Protein AF-T1C8I0-F1 (afdb_monomer)

InterPro domains:
  IPR003813 F420-non-reducing hydrogenase iron-sulfur subunit D [PF02662] (77-160)
  IPR017896 4Fe-4S ferredoxin-type, iron-sulphur binding domain [PF13187] (3-49)
  IPR017896 4Fe-4S ferredoxin-type, iron-sulphur binding domain [PS51379] (1-24)
  IPR017896 4Fe-4S ferredoxin-type, iron-sulphur binding domain [PS51379] (25-54)
  IPR017900 4Fe-4S ferredoxin, iron-sulphur binding, conserved site [PS00198] (4-15)
  IPR017900 4Fe-4S ferredoxin, iron-sulphur binding, conserved site [PS00198] (34-45)
  IPR050572 Iron-Sulfur Ferredoxin [PTHR43687] (2-67)

Foldseek 3Di:
DVPAPLPCQLCVQQPQSQWDQDPVSDTDGNPVSDPVLLLSQQSGPRNPDADPVGGPVVLLVLLVVDDQDPPPVDAQEEEAEAPVFRVVVVVVCVVVVHDDDPSYHYDYDVFLSNHAPVSQVSNVVSPGPYYHYHYFDDDPPGDGPNVCSVVNNCVRCVVVD

Secondary structure (DSSP, 8-state):
-TT-----HHHHT-TT--EEE-TTS-EEE-TTT-----HHHHH-TT----BTTB-HHHHHHHHHHSPPP--TTS--EEEEEETTTHHHHHHHHHHTT----TTEEEEEES-GGG--HHHHHHHHHTT-SEEEEE-S--STT---TTSSHHHHHHHHHTTT-

Structure (mmCIF, N/CA/C/O backbone):
data_AF-T1C8I0-F1
#
_entry.id   AF-T1C8I0-F1
#
loop_
_atom_site.group_PDB
_atom_site.id
_atom_site.type_symbol
_atom_site.label_atom_id
_atom_site.label_alt_id
_atom_site.label_comp_id
_atom_site.label_asym_id
_atom_site.label_entity_id
_atom_site.label_seq_id
_atom_site.pdbx_PDB_ins_code
_atom_site.Cartn_x
_atom_site.Cartn_y
_atom_site.Cartn_z
_atom_site.occupancy
_atom_site.B_iso_or_equiv
_atom_site.auth_seq_id
_atom_site.auth_comp_id
_atom_site.auth_asym_id
_atom_site.auth_atom_id
_atom_site.pdbx_PDB_model_num
ATOM 1 N N . MET A 1 1 ? -16.505 7.221 4.500 1.00 61.88 1 MET A N 1
ATOM 2 C CA . MET A 1 1 ? -17.111 6.223 5.416 1.00 61.88 1 MET A CA 1
ATOM 3 C C . MET A 1 1 ? -18.376 5.530 4.892 1.00 61.88 1 MET A C 1
ATOM 5 O O . MET A 1 1 ? -18.646 4.437 5.360 1.00 61.88 1 MET A O 1
ATOM 9 N N . GLN A 1 2 ? -19.150 6.090 3.947 1.00 72.50 2 GLN A N 1
ATOM 10 C CA . GLN A 1 2 ? -20.485 5.559 3.586 1.00 72.50 2 GLN A CA 1
ATOM 11 C C . GLN A 1 2 ? -20.535 4.104 3.072 1.00 72.50 2 GLN A C 1
ATOM 13 O O . GLN A 1 2 ? -21.584 3.480 3.158 1.00 72.50 2 GLN A O 1
ATOM 18 N N . LYS A 1 3 ? -19.426 3.542 2.569 1.00 88.81 3 LYS A N 1
ATOM 19 C CA . LYS A 1 3 ? -19.346 2.131 2.136 1.00 88.81 3 LYS A CA 1
ATOM 20 C C . LYS A 1 3 ? -18.743 1.192 3.201 1.00 88.81 3 LYS A C 1
ATOM 22 O O . LYS A 1 3 ? -18.395 0.059 2.886 1.00 88.81 3 LYS A O 1
ATOM 27 N N . CYS A 1 4 ? -18.536 1.658 4.437 1.00 92.56 4 CYS A N 1
ATOM 28 C CA . CYS A 1 4 ? -17.979 0.834 5.513 1.00 92.56 4 CYS A CA 1
ATOM 29 C C . CYS A 1 4 ? -18.936 -0.312 5.872 1.00 92.56 4 CYS A C 1
ATOM 31 O O . CYS A 1 4 ? -20.128 -0.095 6.046 1.00 92.56 4 CYS A O 1
ATOM 33 N N . THR A 1 5 ? -18.399 -1.522 6.033 1.00 94.00 5 THR A N 1
ATOM 34 C CA . THR A 1 5 ? -19.168 -2.724 6.397 1.00 94.00 5 THR A CA 1
ATOM 35 C C . THR A 1 5 ? -19.070 -3.089 7.882 1.00 94.00 5 THR A C 1
ATOM 37 O O . THR A 1 5 ? -19.459 -4.187 8.265 1.00 94.00 5 THR A O 1
ATOM 40 N N . ALA A 1 6 ? -18.501 -2.215 8.725 1.00 93.62 6 ALA A N 1
ATOM 41 C CA . ALA A 1 6 ? -18.348 -2.431 10.172 1.00 93.62 6 ALA A CA 1
ATOM 42 C C . ALA A 1 6 ? -17.636 -3.753 10.579 1.00 93.62 6 ALA A C 1
ATOM 44 O O . ALA A 1 6 ? -17.852 -4.303 11.668 1.00 93.62 6 ALA A O 1
ATOM 45 N N . CYS A 1 7 ? -16.751 -4.267 9.710 1.00 94.50 7 CYS A N 1
ATOM 46 C CA . CYS A 1 7 ? -16.057 -5.547 9.907 1.00 94.50 7 CYS A CA 1
ATOM 47 C C . CYS A 1 7 ? -14.945 -5.521 10.974 1.00 94.50 7 CYS A C 1
ATOM 49 O O . CYS A 1 7 ? -14.543 -6.574 11.456 1.00 94.50 7 CYS A O 1
ATOM 51 N N . GLY A 1 8 ? -14.421 -4.345 11.339 1.00 94.81 8 GLY A N 1
ATOM 52 C CA . GLY A 1 8 ? -13.423 -4.189 12.409 1.00 94.81 8 GLY A CA 1
ATOM 53 C C . GLY A 1 8 ? -11.974 -4.568 12.068 1.00 94.81 8 GLY A C 1
ATOM 54 O O . GLY A 1 8 ? -11.093 -4.366 12.900 1.00 94.81 8 GLY A O 1
ATOM 55 N N . ARG A 1 9 ? -11.674 -5.044 10.851 1.00 95.06 9 ARG A N 1
ATOM 56 C CA . ARG A 1 9 ? -10.304 -5.443 10.452 1.00 95.06 9 ARG A CA 1
ATOM 57 C C . ARG A 1 9 ? -9.261 -4.337 10.620 1.00 95.06 9 ARG A C 1
ATOM 59 O O . ARG A 1 9 ? -8.146 -4.594 11.053 1.00 95.06 9 ARG A O 1
ATOM 66 N N . CYS A 1 10 ? -9.636 -3.097 10.317 1.00 95.56 10 CYS A N 1
ATOM 67 C CA . CYS A 1 10 ? -8.749 -1.942 10.454 1.00 95.56 10 CYS A CA 1
ATOM 68 C C . CYS A 1 10 ? -8.298 -1.673 11.900 1.00 95.56 10 CYS A C 1
ATOM 70 O O . CYS A 1 10 ? -7.180 -1.203 12.092 1.00 95.56 10 CYS A O 1
ATOM 72 N N . THR A 1 11 ? -9.127 -2.007 12.893 1.00 96.25 11 THR A N 1
ATOM 73 C CA . THR A 1 11 ? -8.771 -1.960 14.317 1.00 96.25 11 THR A CA 1
ATOM 74 C C . THR A 1 11 ? -7.858 -3.124 14.687 1.00 96.25 11 THR A C 1
ATOM 76 O O . THR A 1 11 ? -6.825 -2.900 15.306 1.00 96.25 11 THR A O 1
ATOM 79 N N . GLN A 1 12 ? -8.192 -4.344 14.250 1.00 95.50 12 GLN A N 1
ATOM 80 C CA . GLN A 1 12 ? -7.417 -5.557 14.551 1.00 95.50 12 GLN A CA 1
ATOM 81 C C . GLN A 1 12 ? -5.986 -5.499 14.003 1.00 95.50 12 GLN A C 1
ATOM 83 O O . GLN A 1 12 ? -5.037 -5.884 14.673 1.00 95.50 12 GLN A O 1
ATOM 88 N N . GLU A 1 13 ? -5.823 -4.996 12.781 1.00 96.06 13 GLU A N 1
ATOM 89 C CA . GLU A 1 13 ? -4.529 -4.983 12.098 1.00 96.06 13 GLU A CA 1
ATOM 90 C C . GLU A 1 13 ? -3.697 -3.724 12.422 1.00 96.06 13 GLU A C 1
ATOM 92 O O . GLU A 1 13 ? -2.556 -3.614 11.973 1.00 96.06 13 GLU A O 1
ATOM 97 N N .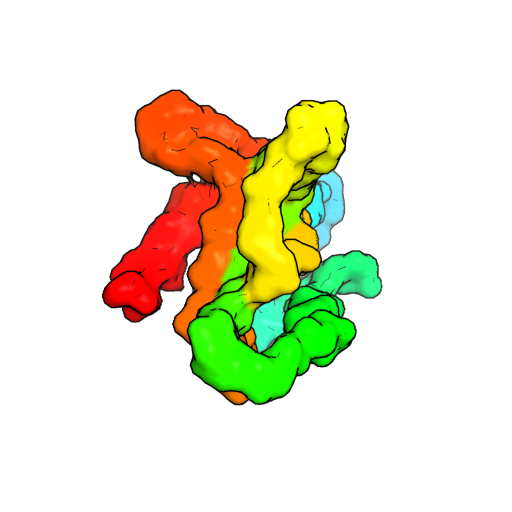 CYS A 1 14 ? -4.221 -2.755 13.187 1.00 96.88 14 CYS A N 1
ATOM 98 C CA . CYS A 1 14 ? -3.474 -1.548 13.546 1.00 96.88 14 CYS A CA 1
ATOM 99 C C . CYS A 1 14 ? -2.453 -1.847 14.661 1.00 96.88 14 CYS A C 1
ATOM 101 O O . CYS A 1 14 ? -2.854 -2.002 15.814 1.00 96.88 14 CYS A O 1
ATOM 103 N N . PRO A 1 15 ? -1.134 -1.818 14.389 1.00 96.06 15 PRO A N 1
ATOM 104 C CA . PRO A 1 15 ? -0.137 -2.157 15.410 1.00 96.06 15 PRO A CA 1
ATOM 105 C C . PRO A 1 15 ? 0.002 -1.091 16.504 1.00 96.06 15 PRO A C 1
ATOM 107 O O . PRO A 1 15 ? 0.619 -1.329 17.534 1.00 96.06 15 PRO A O 1
ATOM 110 N N . PHE A 1 16 ? -0.556 0.099 16.276 1.00 97.19 16 PHE A N 1
ATOM 111 C CA . PHE A 1 16 ? -0.498 1.224 17.209 1.00 97.19 16 PHE A CA 1
ATOM 112 C C . PHE A 1 16 ? -1.790 1.384 18.020 1.00 97.19 16 PHE A C 1
ATOM 114 O O . PHE A 1 16 ? -1.898 2.321 18.808 1.00 97.19 16 PHE A O 1
ATOM 121 N N . GLY A 1 17 ? -2.795 0.530 17.780 1.00 96.00 17 GLY A N 1
ATOM 122 C CA . GLY A 1 17 ? -4.112 0.653 18.404 1.00 96.00 17 GLY A CA 1
ATOM 123 C C . GLY A 1 17 ? -4.797 1.992 18.113 1.00 96.00 17 GLY A C 1
ATOM 124 O O . GLY A 1 17 ? -5.537 2.489 18.945 1.00 96.00 17 GLY A O 1
ATOM 125 N N . ALA A 1 18 ? -4.522 2.623 16.968 1.00 97.25 18 ALA A N 1
ATOM 126 C CA . ALA A 1 18 ? -4.992 3.979 16.677 1.00 9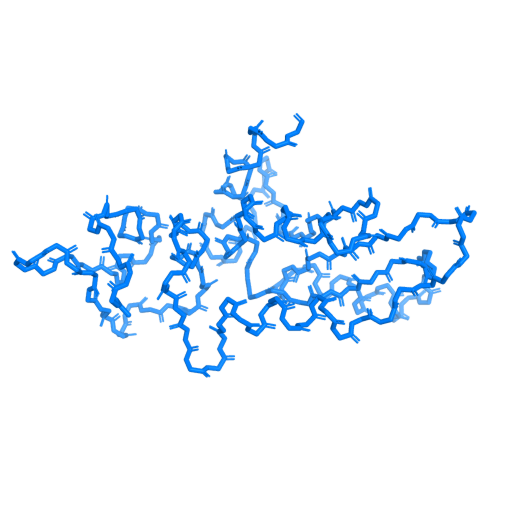7.25 18 ALA A CA 1
ATOM 127 C C . ALA A 1 18 ? -6.459 4.054 16.222 1.00 97.25 18 ALA A C 1
ATOM 129 O O . ALA A 1 18 ? -6.985 5.154 16.096 1.00 97.25 18 ALA A O 1
ATOM 130 N N . LEU A 1 19 ? -7.107 2.922 15.936 1.00 95.56 19 LEU A N 1
ATOM 131 C CA . LEU A 1 19 ? -8.496 2.866 15.481 1.00 95.56 19 LEU A CA 1
ATOM 132 C C . LEU A 1 19 ? -9.343 2.085 16.478 1.00 95.56 19 LEU A C 1
ATOM 134 O O . LEU A 1 19 ? -9.102 0.897 16.670 1.00 95.56 19 LEU A O 1
ATOM 138 N N . GLU A 1 20 ? -10.373 2.711 17.031 1.00 94.44 20 GLU A N 1
ATOM 139 C CA . GLU A 1 20 ? -11.357 2.063 17.905 1.00 94.44 20 GLU A CA 1
ATOM 140 C C . GLU A 1 20 ? -12.737 2.086 17.256 1.00 94.44 20 GLU A C 1
ATOM 142 O O . GLU A 1 20 ? -13.021 2.936 16.420 1.00 94.44 20 GLU A O 1
ATOM 147 N N . LEU A 1 21 ? -13.590 1.121 17.591 1.00 93.62 21 LEU A N 1
ATOM 148 C CA . LEU A 1 21 ? -14.947 1.075 17.057 1.00 93.62 21 LEU A CA 1
ATOM 149 C C . LEU A 1 21 ? -15.889 1.880 17.955 1.00 93.62 21 LEU A C 1
ATOM 151 O O . LEU A 1 21 ? -15.916 1.663 19.164 1.00 93.62 21 LEU A O 1
ATOM 155 N N . ASP A 1 22 ? -16.682 2.770 17.362 1.00 92.69 22 ASP A N 1
ATOM 156 C CA . ASP A 1 22 ? -17.752 3.474 18.070 1.00 92.69 22 ASP A CA 1
ATOM 157 C C . ASP A 1 22 ? -18.965 2.564 18.355 1.00 92.69 22 ASP A C 1
ATOM 159 O O . ASP A 1 22 ? -18.998 1.378 18.008 1.00 92.69 22 ASP A O 1
ATOM 163 N N . GLY A 1 23 ? -20.012 3.132 18.964 1.00 90.06 23 GLY A N 1
ATOM 164 C CA . GLY A 1 23 ? -21.256 2.411 19.262 1.00 90.06 23 GLY A CA 1
ATOM 165 C C . GLY A 1 23 ? -21.999 1.871 18.030 1.00 90.06 23 GLY A C 1
ATOM 166 O O . GLY A 1 23 ? -22.843 0.990 18.169 1.00 90.06 23 GLY A O 1
ATOM 167 N N . GLN A 1 24 ? -21.680 2.356 16.827 1.00 88.56 24 GLN A N 1
ATOM 168 C CA . GLN A 1 24 ? -22.212 1.880 15.547 1.00 88.56 24 GLN A CA 1
ATOM 169 C C . GLN A 1 24 ? -21.216 0.988 14.792 1.00 88.56 24 GLN A C 1
ATOM 171 O O . GLN A 1 24 ? -21.471 0.606 13.650 1.00 88.56 24 GLN A O 1
ATOM 176 N N . ARG A 1 25 ? -20.098 0.621 15.431 1.00 90.06 25 ARG A N 1
ATOM 177 C CA . ARG A 1 25 ? -19.002 -0.173 14.868 1.00 90.06 25 ARG A CA 1
ATOM 178 C C . ARG A 1 25 ? -18.287 0.493 13.685 1.00 90.06 25 ARG A C 1
ATOM 180 O O . ARG A 1 25 ? -17.692 -0.203 12.855 1.00 90.06 25 ARG A O 1
ATOM 187 N N . HIS A 1 26 ? -18.294 1.822 13.615 1.00 91.06 26 HIS A N 1
ATOM 188 C CA . HIS A 1 26 ? -17.439 2.573 12.702 1.00 91.06 26 HIS A CA 1
ATOM 189 C C . HIS A 1 26 ? -16.086 2.873 13.356 1.00 91.06 26 HIS A C 1
ATOM 191 O O . HIS A 1 26 ? -16.033 3.155 14.552 1.00 91.06 26 HIS A O 1
ATOM 197 N N . PRO A 1 27 ? -14.981 2.817 12.593 1.00 93.62 27 PRO A N 1
ATOM 198 C CA . PRO A 1 27 ? -13.668 3.121 13.133 1.00 93.62 27 PRO A CA 1
ATOM 199 C C . PRO A 1 27 ? -13.507 4.628 13.374 1.00 93.62 27 PRO A C 1
ATOM 201 O O . PRO A 1 27 ? -13.690 5.438 12.463 1.00 93.62 27 PRO A O 1
ATOM 204 N N . VAL A 1 28 ? -13.105 4.981 14.588 1.00 94.06 28 VAL A N 1
ATOM 205 C CA . VAL A 1 28 ? -12.738 6.324 15.037 1.00 94.06 28 VAL A CA 1
ATOM 206 C C . VAL A 1 28 ? -11.229 6.367 15.241 1.00 94.06 28 VAL A C 1
ATOM 208 O O . VAL A 1 28 ? -10.637 5.451 15.811 1.00 94.06 28 VAL A O 1
ATOM 211 N N . LEU A 1 29 ? -10.597 7.416 14.715 1.00 94.62 29 LEU A N 1
ATOM 212 C CA . LEU A 1 29 ? -9.148 7.582 14.731 1.00 94.62 29 LEU A CA 1
ATOM 213 C C . LEU A 1 29 ? -8.689 8.377 15.951 1.00 94.62 29 LEU A C 1
ATOM 215 O O . LEU A 1 29 ? -8.977 9.565 16.064 1.00 94.62 29 LEU A O 1
ATOM 219 N N . GLU A 1 30 ? -7.853 7.750 16.771 1.00 95.94 30 GLU A N 1
ATOM 220 C CA . GLU A 1 30 ? -7.076 8.425 17.803 1.00 95.94 30 GLU A CA 1
ATOM 221 C C . GLU A 1 30 ? -5.780 8.974 17.208 1.00 95.94 30 GLU A C 1
ATOM 223 O O . GLU A 1 30 ? -4.750 8.293 17.125 1.00 95.94 30 GLU A O 1
ATOM 228 N N . THR A 1 31 ? -5.830 10.236 16.781 1.00 93.62 31 THR A N 1
ATOM 229 C CA . THR A 1 31 ? -4.747 10.914 16.051 1.00 93.62 31 THR A CA 1
ATOM 230 C C . THR A 1 31 ? -3.403 10.843 16.777 1.00 93.62 31 THR A C 1
ATOM 232 O O . THR A 1 31 ? -2.379 10.637 16.131 1.00 93.62 31 THR A O 1
ATOM 235 N N . ASN A 1 32 ? -3.398 10.910 18.112 1.00 96.38 32 ASN A N 1
ATOM 236 C CA . ASN A 1 32 ? -2.174 10.862 18.921 1.00 96.38 32 ASN A CA 1
ATOM 237 C C . ASN A 1 32 ? -1.437 9.512 18.853 1.00 96.38 32 ASN A C 1
ATOM 239 O O . ASN A 1 32 ? -0.233 9.459 19.091 1.00 96.38 32 ASN A O 1
ATOM 243 N N . ARG A 1 33 ? -2.135 8.419 18.517 1.00 96.12 33 ARG A N 1
ATOM 244 C CA . ARG A 1 33 ? -1.535 7.085 18.330 1.00 96.12 33 ARG A CA 1
ATOM 245 C C . ARG A 1 33 ? -1.203 6.794 16.866 1.00 96.12 33 ARG A C 1
ATOM 247 O O . ARG A 1 33 ? -0.414 5.899 16.564 1.00 96.12 33 ARG A O 1
ATOM 254 N N . CYS A 1 34 ? -1.804 7.529 15.935 1.00 96.38 34 CYS A N 1
ATOM 255 C CA . CYS A 1 34 ? -1.679 7.260 14.511 1.00 96.38 34 CYS A CA 1
ATOM 256 C C . CYS A 1 34 ? -0.279 7.596 13.982 1.00 96.38 34 CYS A C 1
ATOM 258 O O . CYS A 1 34 ? 0.143 8.748 13.960 1.00 96.38 34 CYS A O 1
ATOM 260 N N . ARG A 1 35 ? 0.416 6.588 13.448 1.00 95.50 35 ARG A N 1
ATOM 261 C CA . ARG A 1 35 ? 1.701 6.762 12.744 1.00 95.50 35 ARG A CA 1
ATOM 262 C C . ARG A 1 35 ? 1.559 6.945 11.232 1.00 95.50 35 ARG A C 1
ATOM 264 O O . ARG A 1 35 ? 2.560 6.953 10.530 1.00 95.50 35 ARG A O 1
ATOM 271 N N . ARG A 1 36 ? 0.322 7.041 10.725 1.00 94.44 36 ARG A N 1
ATOM 272 C CA . ARG A 1 36 ? -0.010 7.238 9.296 1.00 94.44 36 ARG A CA 1
ATOM 273 C C . ARG A 1 36 ? 0.650 6.223 8.349 1.00 94.44 36 ARG A C 1
ATOM 275 O O . ARG A 1 36 ? 0.925 6.517 7.194 1.00 94.44 36 ARG A O 1
ATOM 282 N N . CYS A 1 37 ? 0.848 4.996 8.827 1.00 95.44 37 CYS A N 1
ATOM 283 C CA . CYS A 1 37 ? 1.459 3.908 8.058 1.00 95.44 37 CYS A CA 1
ATOM 284 C C . CYS A 1 37 ? 0.577 3.370 6.918 1.00 95.44 37 CYS A C 1
ATOM 286 O O . CYS A 1 37 ? 1.066 2.665 6.043 1.00 95.44 37 CYS A O 1
ATOM 288 N N . GLY A 1 38 ? -0.732 3.6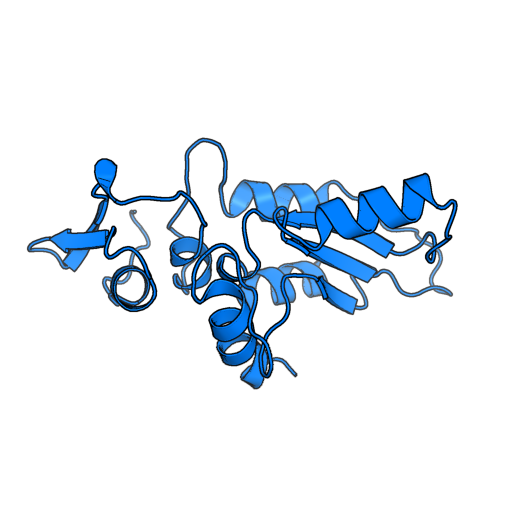41 6.951 1.00 95.81 38 GLY A N 1
ATOM 289 C CA . GLY A 1 38 ? -1.686 3.148 5.956 1.00 95.81 38 GLY A CA 1
ATOM 290 C C . GLY A 1 38 ? -2.086 1.677 6.101 1.00 95.81 38 GLY A C 1
ATOM 291 O O . GLY A 1 38 ? -2.865 1.206 5.283 1.00 95.81 38 GLY A O 1
ATOM 292 N N . ILE A 1 39 ? -1.648 0.950 7.140 1.00 97.00 39 ILE A N 1
ATOM 293 C CA . ILE A 1 39 ? -1.995 -0.477 7.321 1.00 97.00 39 ILE A CA 1
ATOM 294 C C . ILE A 1 39 ? -3.513 -0.718 7.321 1.00 97.00 39 ILE A C 1
ATOM 296 O O . ILE A 1 39 ? -4.000 -1.683 6.730 1.00 97.00 39 ILE A O 1
ATOM 300 N N . CYS A 1 40 ? -4.269 0.201 7.922 1.00 96.38 40 CYS A N 1
ATOM 301 C CA . CYS A 1 40 ? -5.729 0.180 7.933 1.00 96.38 40 CYS A CA 1
ATOM 302 C C . CYS A 1 40 ? -6.361 0.308 6.536 1.00 96.38 40 CYS A C 1
ATOM 304 O O . CYS A 1 40 ? -7.444 -0.235 6.320 1.00 96.38 40 CYS A O 1
ATOM 306 N N . MET A 1 41 ? -5.696 0.980 5.591 1.00 95.69 41 MET A N 1
ATOM 307 C CA . MET A 1 41 ? -6.145 1.087 4.200 1.00 95.69 41 MET A CA 1
ATOM 308 C C . MET A 1 41 ? -6.088 -0.286 3.528 1.00 95.69 41 MET A C 1
ATOM 310 O O . MET A 1 41 ? -7.079 -0.724 2.952 1.00 95.69 41 MET A O 1
ATOM 314 N N . GLY A 1 42 ? -4.979 -1.012 3.703 1.00 95.25 42 GLY A N 1
ATOM 315 C CA . GLY A 1 42 ? -4.835 -2.371 3.179 1.00 95.25 42 GLY A CA 1
ATOM 316 C C . GLY A 1 42 ? -5.717 -3.395 3.904 1.00 95.25 42 GLY A C 1
ATOM 317 O O . GLY A 1 42 ? -6.231 -4.324 3.283 1.00 95.25 42 GLY A O 1
ATOM 318 N N . ALA A 1 43 ? -5.967 -3.199 5.202 1.00 95.81 43 ALA A N 1
ATOM 319 C CA . ALA A 1 43 ? -6.863 -4.049 5.991 1.00 95.81 43 ALA A CA 1
ATOM 320 C C . ALA A 1 43 ? -8.331 -3.930 5.550 1.00 95.81 43 ALA A C 1
ATOM 322 O O . ALA A 1 43 ? -9.136 -4.831 5.791 1.00 95.81 43 ALA A O 1
ATOM 323 N N . CYS A 1 44 ? -8.705 -2.799 4.945 1.00 94.75 44 CYS A N 1
ATOM 324 C CA . CYS A 1 44 ? -10.072 -2.520 4.542 1.00 94.75 44 CYS A CA 1
ATOM 325 C C . CYS A 1 44 ? -10.405 -3.229 3.214 1.00 94.75 44 CYS A C 1
ATOM 327 O O . CYS A 1 44 ? -9.914 -2.808 2.166 1.00 94.75 44 CYS A O 1
ATOM 329 N N . PRO A 1 45 ? -11.286 -4.249 3.205 1.00 91.00 45 PRO A N 1
ATOM 330 C CA . PRO A 1 45 ? -11.611 -4.980 1.976 1.00 91.00 45 PRO A CA 1
ATOM 331 C C . PRO A 1 45 ? -12.417 -4.139 0.977 1.00 91.00 45 PRO A C 1
ATOM 333 O O . PRO A 1 45 ? -12.392 -4.407 -0.215 1.00 91.00 45 PRO A O 1
ATOM 336 N N . VAL A 1 46 ? -13.120 -3.112 1.464 1.00 93.31 46 VAL A N 1
ATOM 337 C CA . VAL A 1 46 ? -13.931 -2.184 0.658 1.00 93.31 46 VAL A CA 1
ATOM 338 C C . VAL A 1 46 ? -13.222 -0.848 0.399 1.00 93.31 46 VAL A C 1
ATOM 340 O O . VAL A 1 46 ? -13.848 0.082 -0.097 1.00 93.31 46 VAL A O 1
ATOM 343 N N . GLN A 1 47 ? -11.935 -0.742 0.765 1.00 92.50 47 GLN A N 1
ATOM 344 C CA . GLN A 1 47 ? -11.052 0.390 0.452 1.00 92.50 47 GLN A CA 1
ATOM 345 C C . GLN A 1 47 ? -11.610 1.786 0.816 1.00 92.50 47 GLN A C 1
ATOM 347 O O . GLN A 1 47 ? -11.421 2.753 0.090 1.00 92.50 47 GLN A O 1
ATOM 352 N N . VAL A 1 48 ? -12.292 1.924 1.962 1.00 93.00 48 VAL A N 1
ATOM 353 C CA . VAL A 1 48 ? -12.921 3.205 2.371 1.00 93.00 48 VAL A CA 1
ATOM 354 C C . VAL A 1 48 ? -12.081 4.071 3.308 1.00 93.00 48 VAL A C 1
ATOM 356 O O . VAL A 1 48 ? -12.513 5.166 3.673 1.00 93.00 48 VAL A O 1
ATOM 359 N N . ILE A 1 49 ? -10.939 3.561 3.769 1.00 93.88 49 ILE A N 1
ATOM 360 C CA . ILE A 1 49 ? -10.048 4.268 4.694 1.00 93.88 49 ILE A CA 1
ATOM 361 C C . ILE A 1 49 ? -8.963 4.954 3.875 1.00 93.88 49 ILE A C 1
ATOM 363 O O . ILE A 1 49 ? -8.351 4.328 3.012 1.00 93.88 49 ILE A O 1
ATOM 367 N N . SER A 1 50 ? -8.737 6.238 4.132 1.00 94.12 50 SER A N 1
ATOM 368 C CA . SER A 1 50 ? -7.739 7.063 3.451 1.00 94.12 50 SER A CA 1
ATOM 369 C C . SER A 1 50 ? -7.398 8.287 4.294 1.00 94.12 50 SER A C 1
ATOM 371 O O . SER A 1 50 ? -8.197 8.711 5.131 1.00 94.12 50 SER A O 1
ATOM 373 N N . PHE A 1 51 ? -6.220 8.857 4.063 1.00 92.81 51 PHE A N 1
ATOM 374 C CA . PHE A 1 51 ? -5.818 10.153 4.599 1.00 92.81 51 PHE A CA 1
ATOM 375 C C . PHE A 1 51 ? -6.002 11.246 3.534 1.00 92.81 51 PHE A C 1
ATOM 377 O O . PHE A 1 51 ? -5.999 10.929 2.343 1.00 92.81 51 PHE A O 1
ATOM 384 N N . PRO A 1 52 ? -6.123 12.528 3.928 1.00 90.62 52 PRO A N 1
ATOM 385 C CA . PRO A 1 52 ? -6.285 13.633 2.976 1.00 90.62 52 PRO A CA 1
ATOM 386 C C . PRO A 1 52 ? -5.162 13.761 1.933 1.00 90.62 52 PRO A C 1
ATOM 388 O O . PRO A 1 52 ? -5.399 14.235 0.832 1.00 90.62 52 PRO A O 1
ATOM 391 N N . ASP A 1 53 ? -3.948 13.345 2.283 1.00 91.44 53 ASP A N 1
ATOM 392 C CA . ASP A 1 53 ? -2.716 13.425 1.485 1.00 91.44 53 ASP A CA 1
ATOM 393 C C . ASP A 1 53 ? -2.164 12.046 1.083 1.00 91.44 53 ASP A C 1
ATOM 395 O O . ASP A 1 53 ? -1.097 11.949 0.478 1.00 91.44 53 ASP A O 1
ATOM 399 N N . TYR A 1 54 ? -2.863 10.970 1.444 1.00 93.62 54 TYR A N 1
ATOM 400 C CA . TYR A 1 54 ? -2.514 9.609 1.064 1.00 93.62 54 TYR A CA 1
ATOM 401 C C . TYR A 1 54 ? -3.771 8.746 1.062 1.00 93.62 54 TYR A C 1
ATOM 403 O O . TYR A 1 54 ? -4.246 8.301 2.112 1.00 93.62 54 TYR A O 1
ATOM 411 N N . SER A 1 55 ? -4.320 8.522 -0.129 1.00 94.31 55 SER A N 1
ATOM 412 C CA . SER A 1 55 ? -5.575 7.800 -0.319 1.00 94.31 55 SER A CA 1
ATOM 413 C C . SER A 1 55 ? -5.420 6.592 -1.241 1.00 94.31 55 SER A C 1
ATOM 415 O O . SER A 1 55 ? -4.434 6.460 -1.972 1.00 94.31 55 SER A O 1
ATOM 417 N N . VAL A 1 56 ? -6.404 5.691 -1.209 1.00 92.12 56 VAL A N 1
ATOM 418 C CA . VAL A 1 56 ? -6.450 4.558 -2.145 1.00 92.12 56 VAL A CA 1
ATOM 419 C C . VAL A 1 56 ? -6.586 5.059 -3.583 1.00 92.12 56 VAL A C 1
ATOM 421 O O . VAL A 1 56 ? -5.919 4.559 -4.484 1.00 92.12 56 VAL A O 1
ATOM 424 N N . GLU A 1 57 ? -7.378 6.106 -3.797 1.00 91.81 57 GLU A N 1
ATOM 425 C CA . GLU A 1 57 ? -7.538 6.746 -5.100 1.00 91.81 57 GLU A CA 1
ATOM 426 C C . GLU A 1 57 ? -6.222 7.342 -5.598 1.00 91.81 57 GLU A C 1
ATOM 428 O O . GLU A 1 57 ? -5.912 7.202 -6.777 1.00 91.81 57 GLU A O 1
ATOM 433 N N . MET A 1 58 ? -5.419 7.949 -4.716 1.00 92.94 58 MET A N 1
ATOM 434 C CA . MET A 1 58 ? -4.085 8.439 -5.072 1.00 92.94 58 MET A CA 1
ATOM 435 C C . MET A 1 58 ? -3.165 7.290 -5.494 1.00 92.94 58 MET A C 1
ATOM 437 O O . MET A 1 58 ? -2.491 7.407 -6.513 1.00 92.94 58 MET A O 1
ATOM 441 N N . MET A 1 59 ? -3.169 6.161 -4.771 1.00 91.12 59 MET A N 1
ATOM 442 C CA . MET A 1 59 ? -2.402 4.973 -5.176 1.00 91.12 59 MET A CA 1
ATOM 443 C C . MET A 1 59 ? -2.823 4.467 -6.558 1.00 91.12 59 MET A C 1
ATOM 445 O O . MET A 1 59 ? -1.972 4.252 -7.420 1.00 91.12 59 MET A O 1
ATOM 449 N N . ASN A 1 60 ? -4.127 4.355 -6.802 1.00 90.06 60 ASN A N 1
ATOM 450 C CA . ASN A 1 60 ? -4.664 3.911 -8.087 1.00 90.06 60 ASN A CA 1
ATOM 451 C C . ASN A 1 60 ? -4.393 4.920 -9.218 1.00 90.06 60 ASN A C 1
ATOM 453 O O . ASN A 1 60 ? -4.171 4.529 -10.365 1.00 90.06 60 ASN A O 1
ATOM 457 N N . ALA A 1 61 ? -4.385 6.218 -8.913 1.00 91.62 61 ALA A N 1
ATOM 458 C CA . ALA A 1 61 ? -4.041 7.265 -9.867 1.00 91.62 61 ALA A CA 1
ATOM 459 C C . ALA A 1 61 ? -2.555 7.227 -10.246 1.00 91.62 61 ALA A C 1
ATOM 461 O O . ALA A 1 61 ? -2.244 7.363 -11.425 1.00 91.62 61 ALA A O 1
ATOM 462 N N . MET A 1 62 ? -1.651 6.981 -9.289 1.00 90.31 62 MET A N 1
ATOM 463 C CA . MET A 1 62 ? -0.217 6.831 -9.569 1.00 90.31 62 MET A CA 1
ATOM 464 C C . MET A 1 62 ? 0.057 5.657 -10.511 1.00 90.31 62 MET A C 1
ATOM 466 O O . MET A 1 62 ? 0.815 5.813 -11.459 1.00 90.31 62 MET A O 1
ATOM 470 N N . GLN A 1 63 ? -0.610 4.517 -10.309 1.00 87.81 63 GLN A N 1
ATOM 471 C CA . GLN A 1 63 ? -0.517 3.382 -11.237 1.00 87.81 63 GLN A CA 1
ATOM 472 C C . GLN A 1 63 ? -1.018 3.742 -12.639 1.00 87.81 63 GLN A C 1
ATOM 474 O O . GLN A 1 63 ? -0.454 3.311 -13.632 1.00 87.81 63 GLN A O 1
ATOM 479 N N . LYS A 1 64 ? -2.087 4.543 -12.730 1.00 85.12 64 LYS A N 1
ATOM 480 C CA . LYS A 1 64 ? -2.659 4.965 -14.015 1.00 85.1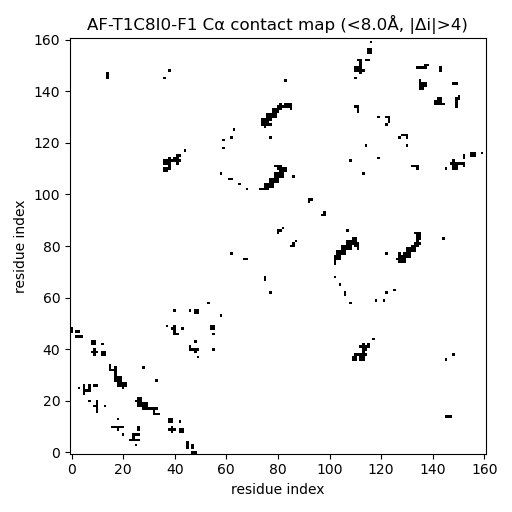2 64 LYS A CA 1
ATOM 481 C C . LYS A 1 64 ? -1.774 5.961 -14.764 1.00 85.12 64 LYS A C 1
ATOM 483 O O . LYS A 1 64 ? -1.783 5.973 -15.985 1.00 85.12 64 LYS A O 1
ATOM 488 N N . ALA A 1 65 ? -1.099 6.845 -14.038 1.00 86.19 65 ALA A N 1
ATOM 489 C CA . ALA A 1 65 ? -0.307 7.922 -14.624 1.00 86.19 65 ALA A CA 1
ATOM 490 C C . ALA A 1 65 ? 1.005 7.431 -15.248 1.00 86.19 65 ALA A C 1
ATOM 492 O O . ALA A 1 65 ? 1.696 8.196 -15.911 1.00 86.19 65 ALA A O 1
ATOM 493 N N . VAL A 1 66 ? 1.367 6.176 -15.001 1.00 79.00 66 VAL A N 1
ATOM 494 C CA . VAL A 1 66 ? 2.547 5.558 -15.574 1.00 79.00 66 VAL A CA 1
ATOM 495 C C . VAL A 1 66 ? 2.259 5.125 -17.008 1.00 79.00 66 VAL A C 1
ATOM 497 O O . VAL A 1 66 ? 1.429 4.246 -17.237 1.00 79.00 66 VAL A O 1
ATOM 500 N N . ASP A 1 67 ? 3.007 5.689 -17.955 1.00 75.12 67 ASP A N 1
ATOM 501 C CA . ASP A 1 67 ? 2.980 5.239 -19.344 1.00 75.12 67 ASP A CA 1
ATOM 502 C C . ASP A 1 67 ? 3.536 3.813 -19.445 1.00 75.12 67 ASP A C 1
ATOM 504 O O . ASP A 1 67 ? 4.687 3.519 -19.074 1.00 75.12 67 ASP A O 1
ATOM 508 N N . LEU A 1 68 ? 2.681 2.920 -19.939 1.00 75.88 68 LEU A N 1
ATOM 509 C CA . LEU A 1 68 ? 3.046 1.555 -20.271 1.00 75.88 68 LEU A CA 1
ATOM 510 C C . LEU A 1 68 ? 3.616 1.541 -21.692 1.00 75.88 68 LEU A C 1
ATOM 512 O O . LEU A 1 68 ? 2.961 2.061 -22.595 1.00 75.88 68 LEU A O 1
ATOM 516 N N . PRO A 1 69 ? 4.816 0.978 -21.911 1.00 73.06 69 PRO A N 1
ATOM 517 C CA . PRO A 1 69 ? 5.316 0.788 -23.264 1.00 73.06 69 PRO A CA 1
ATOM 518 C C . PRO A 1 69 ? 4.353 -0.107 -24.060 1.00 73.06 69 PRO A C 1
ATOM 520 O O . PRO A 1 69 ? 3.828 -1.084 -23.529 1.00 73.06 69 PRO A O 1
ATOM 523 N N . GLU A 1 70 ? 4.128 0.247 -25.327 1.00 72.50 70 GLU A N 1
ATOM 524 C CA . GLU A 1 70 ? 3.313 -0.528 -26.284 1.00 72.50 70 GLU A CA 1
ATOM 525 C C . GLU A 1 70 ? 4.075 -1.728 -26.876 1.00 72.50 70 GLU A C 1
ATOM 527 O O . GLU A 1 70 ? 3.521 -2.495 -27.654 1.00 72.50 70 GLU A O 1
ATOM 532 N N . ASP A 1 71 ? 5.359 -1.866 -26.539 1.00 74.31 71 ASP A N 1
ATOM 533 C CA . ASP A 1 71 ? 6.223 -2.949 -27.001 1.00 74.31 71 ASP A CA 1
ATOM 534 C C . ASP A 1 71 ? 5.859 -4.262 -26.288 1.00 74.31 71 ASP A C 1
ATOM 536 O O . ASP A 1 71 ? 6.238 -4.480 -25.135 1.00 74.31 71 ASP A O 1
ATOM 540 N N . ASP A 1 72 ? 5.107 -5.122 -26.980 1.00 68.38 72 ASP A N 1
ATOM 541 C CA . ASP A 1 72 ? 4.616 -6.413 -26.476 1.00 68.38 72 ASP A CA 1
ATOM 542 C C . ASP A 1 72 ? 5.743 -7.427 -26.176 1.00 68.38 72 ASP A C 1
ATOM 544 O O . ASP A 1 72 ? 5.500 -8.438 -25.513 1.00 68.38 72 ASP A O 1
ATOM 548 N N . ASP A 1 73 ? 6.983 -7.172 -26.613 1.00 79.06 73 ASP A N 1
ATOM 549 C CA . ASP A 1 73 ? 8.105 -8.099 -26.416 1.00 79.06 73 ASP A CA 1
ATOM 550 C C . ASP A 1 73 ? 8.730 -8.015 -25.008 1.00 79.06 73 ASP A C 1
ATOM 552 O O . ASP A 1 73 ? 9.588 -8.837 -24.658 1.00 79.06 73 ASP A O 1
ATOM 556 N N . LYS A 1 74 ? 8.323 -7.048 -24.168 1.00 78.50 74 LYS A N 1
ATOM 557 C CA . LYS A 1 74 ? 8.859 -6.880 -22.806 1.00 78.50 74 LYS A CA 1
ATOM 558 C C . LYS A 1 74 ? 7.765 -6.816 -21.742 1.00 78.50 74 LYS A C 1
ATOM 560 O O . LYS A 1 74 ? 6.769 -6.122 -21.919 1.00 78.50 74 LYS A O 1
ATOM 565 N N . PRO A 1 75 ? 7.963 -7.474 -20.583 1.00 85.75 75 PRO A N 1
ATOM 566 C CA . PRO A 1 75 ? 6.965 -7.464 -19.525 1.00 85.75 75 PRO A CA 1
ATOM 567 C C . PRO A 1 75 ? 6.853 -6.074 -18.892 1.00 85.75 75 PRO A C 1
ATOM 569 O O . PRO A 1 75 ? 7.842 -5.493 -18.438 1.00 85.75 75 PRO A O 1
ATOM 572 N N . ARG A 1 76 ? 5.625 -5.575 -18.779 1.00 87.31 76 ARG A N 1
ATOM 573 C CA . ARG A 1 76 ? 5.282 -4.340 -18.070 1.00 87.31 76 ARG A CA 1
ATOM 574 C C . ARG A 1 76 ? 5.145 -4.655 -16.590 1.00 87.31 76 ARG A C 1
ATOM 576 O O . ARG A 1 76 ? 4.161 -5.260 -16.159 1.00 87.31 76 ARG A O 1
ATOM 583 N N . VAL A 1 77 ? 6.127 -4.240 -15.797 1.00 91.50 77 VAL A N 1
ATOM 584 C CA . VAL A 1 77 ? 6.185 -4.591 -14.373 1.00 91.50 77 VAL A CA 1
ATOM 585 C C . VAL A 1 77 ? 5.938 -3.362 -13.506 1.00 91.50 77 VAL A C 1
ATOM 587 O O . VAL A 1 77 ? 6.717 -2.409 -13.520 1.00 91.50 77 VAL A O 1
ATOM 590 N N . LEU A 1 78 ? 4.882 -3.397 -12.695 1.00 94.12 78 LEU A N 1
ATOM 591 C CA . LEU A 1 78 ? 4.663 -2.412 -11.635 1.00 94.12 78 LEU A CA 1
ATOM 592 C C . LEU A 1 78 ? 5.437 -2.828 -10.386 1.00 94.12 78 LEU A C 1
ATOM 594 O O . LEU A 1 78 ? 5.275 -3.940 -9.897 1.00 94.12 78 LEU A O 1
ATOM 598 N N . VAL A 1 79 ? 6.217 -1.924 -9.810 1.00 95.12 79 VAL A N 1
ATOM 599 C CA . VAL A 1 79 ? 6.876 -2.108 -8.517 1.00 95.12 79 VAL A CA 1
ATOM 600 C C . VAL A 1 79 ? 6.201 -1.197 -7.498 1.00 95.12 79 VAL A C 1
ATOM 602 O O . VAL A 1 79 ? 6.365 0.020 -7.545 1.00 95.12 79 VAL A O 1
ATOM 605 N N . LEU A 1 80 ? 5.464 -1.772 -6.549 1.00 95.69 80 LEU A N 1
ATOM 606 C CA . LEU A 1 80 ? 4.975 -1.044 -5.379 1.00 95.69 80 LEU A CA 1
ATOM 607 C C . LEU A 1 80 ? 6.075 -1.057 -4.314 1.00 95.69 80 LEU A C 1
ATOM 609 O O . LEU A 1 80 ? 6.360 -2.103 -3.726 1.00 95.69 80 LEU A O 1
ATOM 613 N N . ALA A 1 81 ? 6.713 0.092 -4.091 1.00 96.56 81 ALA A N 1
ATOM 614 C CA . ALA A 1 81 ? 7.894 0.211 -3.240 1.00 96.56 81 ALA A CA 1
ATOM 615 C C . ALA A 1 81 ? 7.570 0.878 -1.897 1.00 96.56 81 ALA A C 1
ATOM 617 O O . ALA A 1 81 ? 7.127 2.023 -1.850 1.00 96.56 81 ALA A O 1
ATOM 618 N N . CYS A 1 82 ? 7.837 0.185 -0.789 1.00 96.81 82 CYS A N 1
ATOM 619 C CA . CYS A 1 82 ? 7.794 0.764 0.553 1.00 96.81 82 CYS A CA 1
ATOM 620 C C . CYS A 1 82 ? 8.762 1.947 0.670 1.00 96.81 82 CYS A C 1
ATOM 622 O O . CYS A 1 82 ? 9.975 1.785 0.531 1.00 96.81 82 CYS A O 1
ATOM 624 N N . GLU A 1 83 ? 8.250 3.112 1.040 1.00 96.06 83 GLU A N 1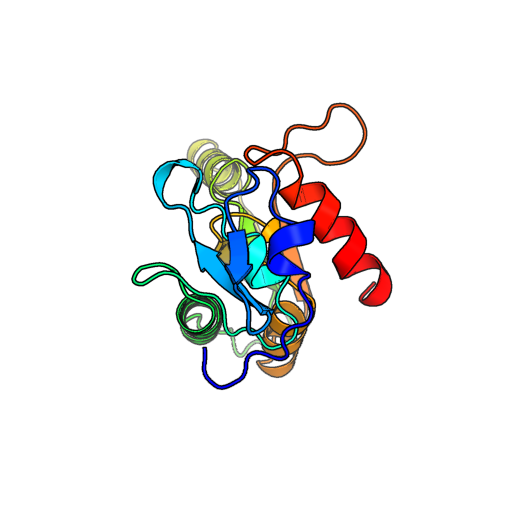
ATOM 625 C CA . GLU A 1 83 ? 9.054 4.327 1.201 1.00 96.06 83 GLU A CA 1
ATOM 626 C C . GLU A 1 83 ? 10.120 4.256 2.303 1.00 96.06 83 GLU A C 1
ATOM 628 O O . GLU A 1 83 ? 11.059 5.040 2.290 1.00 96.06 83 GLU A O 1
ATOM 633 N N . ASN A 1 84 ? 9.988 3.344 3.268 1.00 94.50 84 ASN A N 1
ATOM 634 C CA . ASN A 1 84 ? 10.890 3.306 4.425 1.00 94.50 84 ASN A CA 1
ATOM 635 C C . ASN A 1 84 ? 12.176 2.510 4.184 1.00 94.50 84 ASN A C 1
ATOM 637 O O . ASN A 1 84 ? 13.117 2.658 4.955 1.00 94.50 84 ASN A O 1
ATOM 641 N N . ASP A 1 85 ? 12.201 1.638 3.175 1.00 93.75 85 ASP A N 1
ATOM 642 C CA . ASP A 1 85 ? 13.330 0.721 2.951 1.00 93.75 85 ASP A CA 1
ATOM 643 C C . ASP A 1 85 ? 13.566 0.466 1.458 1.00 93.75 85 ASP A C 1
ATOM 645 O O . ASP A 1 85 ? 14.648 0.720 0.939 1.00 93.75 85 ASP A O 1
ATOM 649 N N . ALA A 1 86 ? 12.517 0.084 0.725 1.00 95.56 86 ALA A N 1
ATOM 650 C CA . ALA A 1 86 ? 12.614 -0.203 -0.703 1.00 95.56 86 ALA A CA 1
ATOM 651 C C . ALA A 1 86 ? 12.923 1.030 -1.555 1.00 95.56 86 ALA A C 1
ATOM 653 O O . ALA A 1 86 ? 13.753 0.956 -2.454 1.00 95.56 86 ALA A O 1
ATOM 654 N N . TYR A 1 87 ? 12.267 2.159 -1.288 1.00 95.12 87 TYR A N 1
ATOM 655 C CA . TYR A 1 87 ? 12.514 3.383 -2.047 1.00 95.12 87 TYR A CA 1
ATOM 656 C C . TYR A 1 87 ? 13.936 3.935 -1.808 1.00 95.12 87 TYR A C 1
ATOM 658 O O . TYR A 1 87 ? 14.644 4.148 -2.789 1.00 95.12 87 TYR A O 1
ATOM 666 N N . PRO A 1 88 ? 14.441 4.019 -0.557 1.00 95.81 88 PRO A N 1
ATOM 667 C CA . PRO A 1 88 ? 15.856 4.298 -0.305 1.00 95.81 88 PRO A CA 1
ATOM 668 C C . PRO A 1 88 ? 16.813 3.302 -0.976 1.00 95.81 88 PRO A C 1
ATOM 670 O O . PRO A 1 88 ? 17.869 3.692 -1.466 1.00 95.81 88 PRO A O 1
ATOM 673 N N . ALA A 1 89 ? 16.464 2.012 -1.041 1.00 94.81 89 ALA A N 1
ATOM 674 C CA . ALA A 1 89 ? 17.277 1.033 -1.761 1.00 94.81 89 ALA A CA 1
ATOM 675 C C . ALA A 1 89 ? 17.339 1.327 -3.273 1.00 94.81 89 ALA A C 1
ATOM 677 O O . ALA A 1 89 ? 18.395 1.159 -3.884 1.00 94.81 89 ALA A O 1
ATOM 678 N N . LEU A 1 90 ? 16.250 1.816 -3.874 1.00 94.56 90 LEU A N 1
ATOM 679 C CA . LEU A 1 90 ? 16.237 2.276 -5.266 1.00 94.56 90 LEU A CA 1
ATOM 680 C C . LEU A 1 90 ? 17.075 3.549 -5.462 1.00 94.56 90 LEU A C 1
ATOM 682 O O . LEU A 1 90 ? 17.790 3.651 -6.461 1.00 94.56 90 LEU A O 1
ATOM 686 N N . ASP A 1 91 ? 17.082 4.468 -4.493 1.00 95.44 91 ASP A N 1
ATOM 687 C CA . ASP A 1 91 ? 18.007 5.610 -4.508 1.00 95.44 91 ASP A CA 1
ATOM 688 C C . ASP A 1 91 ? 19.466 5.126 -4.493 1.00 95.44 91 ASP A C 1
ATOM 690 O O . ASP A 1 91 ? 20.300 5.611 -5.261 1.00 95.44 91 ASP A O 1
ATOM 694 N N . MET A 1 92 ? 19.777 4.102 -3.689 1.00 96.56 92 MET A N 1
ATOM 695 C CA . MET A 1 92 ? 21.111 3.494 -3.652 1.00 96.56 92 MET A CA 1
ATOM 696 C C . MET A 1 92 ? 21.488 2.812 -4.971 1.00 96.56 92 MET A C 1
ATOM 698 O O . MET A 1 92 ? 22.653 2.878 -5.365 1.00 96.56 92 MET A O 1
ATOM 702 N N . VAL A 1 93 ? 20.541 2.190 -5.677 1.00 95.75 93 VAL A N 1
ATOM 703 C CA . VAL A 1 93 ? 20.763 1.658 -7.034 1.00 95.75 93 VAL A CA 1
ATOM 704 C C . VAL A 1 93 ? 21.202 2.785 -7.974 1.00 95.75 93 VAL A C 1
ATOM 706 O O . VAL A 1 93 ? 22.218 2.643 -8.658 1.00 95.75 93 VAL A O 1
ATOM 709 N N . GLY A 1 94 ? 20.521 3.935 -7.928 1.00 94.88 94 GLY A N 1
ATOM 710 C CA . GLY A 1 94 ? 20.889 5.126 -8.697 1.00 94.88 94 GLY A CA 1
ATOM 711 C C . GLY A 1 94 ? 22.268 5.687 -8.330 1.00 94.88 94 GLY A C 1
ATOM 712 O O . GLY A 1 94 ? 23.100 5.906 -9.211 1.00 94.88 94 GLY A O 1
ATOM 713 N N . ILE A 1 95 ? 22.552 5.858 -7.033 1.00 97.25 95 ILE A N 1
ATOM 714 C CA . ILE A 1 95 ? 23.839 6.374 -6.525 1.00 97.25 95 ILE A CA 1
ATOM 715 C C . ILE A 1 95 ? 25.007 5.481 -6.957 1.00 97.25 95 ILE A C 1
ATOM 717 O O . ILE A 1 95 ? 26.047 5.980 -7.392 1.00 97.25 95 ILE A O 1
ATOM 721 N N . ASN A 1 96 ? 24.828 4.161 -6.887 1.00 97.69 96 ASN A N 1
ATOM 722 C CA . ASN A 1 96 ? 25.845 3.187 -7.285 1.00 97.69 96 ASN A CA 1
ATOM 723 C C . ASN A 1 96 ? 25.878 2.927 -8.799 1.00 97.69 96 ASN A C 1
ATOM 725 O O . ASN A 1 96 ? 26.648 2.081 -9.252 1.00 97.69 96 ASN A O 1
ATOM 729 N N . ARG A 1 97 ? 25.073 3.652 -9.591 1.00 96.50 97 ARG A N 1
ATOM 730 C CA . ARG A 1 97 ? 24.968 3.517 -11.055 1.00 96.50 97 ARG A CA 1
ATOM 731 C C . ARG A 1 97 ? 24.600 2.104 -11.511 1.00 96.50 97 ARG A C 1
ATOM 733 O O . ARG A 1 97 ? 24.933 1.697 -12.626 1.00 96.50 97 ARG A O 1
ATOM 740 N N . LEU A 1 98 ? 23.902 1.362 -10.661 1.00 96.19 98 LEU A N 1
ATOM 741 C CA . LEU A 1 98 ? 23.357 0.060 -11.005 1.00 96.19 98 LEU A CA 1
ATOM 742 C C . LEU A 1 98 ? 22.140 0.261 -11.914 1.00 96.19 98 LEU A C 1
ATOM 744 O O . LEU A 1 98 ? 21.390 1.224 -11.769 1.00 96.19 98 LEU A O 1
ATOM 748 N N . GLN A 1 99 ? 21.967 -0.637 -12.878 1.00 90.94 99 GLN A N 1
ATOM 749 C CA . GLN A 1 99 ? 20.855 -0.597 -13.824 1.00 90.94 99 GLN A CA 1
ATOM 750 C C . GLN A 1 99 ? 19.814 -1.643 -13.428 1.00 90.94 99 GLN A C 1
ATOM 752 O O . GLN A 1 99 ? 20.162 -2.740 -12.991 1.00 90.94 99 GLN A O 1
ATOM 757 N N . TYR A 1 100 ? 18.542 -1.318 -13.623 1.00 88.44 100 TYR A N 1
ATOM 758 C CA . TYR A 1 100 ? 17.440 -2.276 -13.616 1.00 88.44 100 TYR A CA 1
ATOM 759 C C . TYR A 1 100 ? 16.653 -2.128 -14.926 1.00 88.44 100 TYR A C 1
ATOM 761 O O . TYR A 1 100 ? 16.818 -1.115 -15.613 1.00 88.44 100 TYR A O 1
ATOM 769 N N . PRO A 1 101 ? 15.843 -3.125 -15.322 1.00 86.56 101 PRO A N 1
ATOM 770 C CA . PRO A 1 101 ? 15.141 -3.081 -16.598 1.00 86.56 101 PRO A CA 1
ATOM 771 C C . PRO A 1 101 ? 14.268 -1.831 -16.728 1.00 86.56 101 PRO A C 1
ATOM 773 O O . PRO A 1 101 ? 13.500 -1.498 -15.824 1.00 86.56 101 PRO A O 1
ATOM 776 N N . ALA A 1 102 ? 14.362 -1.163 -17.878 1.00 80.38 102 ALA A N 1
ATOM 777 C CA . ALA A 1 102 ? 13.640 0.076 -18.154 1.00 80.38 102 ALA A CA 1
ATOM 778 C C . ALA A 1 102 ? 12.123 -0.117 -18.286 1.00 80.38 102 ALA A C 1
ATOM 780 O O . ALA A 1 102 ? 11.425 0.866 -18.489 1.00 80.38 102 ALA A O 1
ATOM 781 N N . ASP A 1 103 ? 11.612 -1.340 -18.160 1.00 84.44 103 ASP A N 1
ATOM 782 C CA . ASP A 1 103 ? 10.185 -1.682 -18.216 1.00 84.44 103 ASP A CA 1
ATOM 783 C C . ASP A 1 103 ? 9.570 -1.823 -16.810 1.00 84.44 103 ASP A C 1
ATOM 785 O O . ASP A 1 103 ? 8.372 -2.061 -16.651 1.00 84.44 103 ASP A O 1
ATOM 789 N N . PHE A 1 104 ? 10.387 -1.630 -15.767 1.00 88.81 104 PHE A N 1
ATOM 790 C CA . PHE A 1 104 ? 9.936 -1.598 -14.382 1.00 88.81 104 PHE A CA 1
ATOM 791 C C . PHE A 1 104 ? 9.480 -0.181 -14.042 1.00 88.81 104 PHE A C 1
ATOM 793 O O . PHE A 1 104 ? 10.151 0.813 -14.338 1.00 88.81 104 PHE A O 1
ATOM 800 N N . ARG A 1 105 ? 8.312 -0.074 -13.415 1.00 90.19 105 ARG A N 1
ATOM 801 C CA . ARG A 1 105 ? 7.694 1.198 -13.047 1.00 90.19 105 ARG A CA 1
ATOM 802 C C . ARG A 1 105 ? 7.493 1.252 -11.554 1.00 90.19 105 ARG A C 1
ATOM 804 O O . ARG A 1 105 ? 6.692 0.506 -11.006 1.00 90.19 105 ARG A O 1
ATOM 811 N N . VAL A 1 106 ? 8.238 2.125 -10.894 1.00 92.62 106 VAL A N 1
ATOM 812 C CA . VAL A 1 106 ? 8.215 2.230 -9.439 1.00 92.62 106 VAL A CA 1
ATOM 813 C C . VAL A 1 106 ? 7.154 3.233 -9.012 1.00 92.62 106 VAL A C 1
ATOM 815 O O . VAL A 1 106 ? 7.210 4.401 -9.385 1.00 92.62 106 VAL A O 1
ATOM 818 N N . VAL A 1 107 ? 6.223 2.783 -8.175 1.00 93.88 107 VAL A N 1
ATOM 819 C CA . VAL A 1 107 ? 5.271 3.635 -7.465 1.00 93.88 107 VAL A CA 1
ATOM 820 C C . VAL A 1 107 ? 5.528 3.497 -5.963 1.00 93.88 107 VAL A C 1
ATOM 822 O O . VAL A 1 107 ? 5.452 2.384 -5.429 1.00 93.88 107 VAL A O 1
ATOM 825 N N . PRO A 1 108 ? 5.836 4.595 -5.253 1.00 94.88 108 PRO A N 1
ATOM 826 C CA . PRO A 1 108 ? 6.013 4.546 -3.813 1.00 94.88 108 PRO A CA 1
ATOM 827 C C . PRO A 1 108 ? 4.679 4.305 -3.099 1.00 94.88 108 PRO A C 1
ATOM 829 O O . PRO A 1 108 ? 3.634 4.854 -3.454 1.00 94.88 108 PRO A O 1
ATOM 832 N N . VAL A 1 109 ? 4.733 3.511 -2.035 1.00 95.44 109 VAL A N 1
ATOM 833 C CA . VAL A 1 109 ? 3.655 3.345 -1.059 1.00 95.44 109 VAL A CA 1
ATOM 834 C C . VAL A 1 109 ? 4.211 3.573 0.342 1.00 95.44 109 VAL A C 1
ATOM 836 O O . VAL A 1 109 ? 5.317 3.129 0.661 1.00 95.44 109 VAL A O 1
ATOM 839 N N . ARG A 1 110 ? 3.432 4.222 1.219 1.00 95.19 110 ARG A N 1
ATOM 840 C CA . ARG A 1 110 ? 3.864 4.533 2.599 1.00 95.19 110 ARG A CA 1
ATOM 841 C C . ARG A 1 110 ? 4.358 3.290 3.337 1.00 95.19 110 ARG A C 1
ATOM 843 O O . ARG A 1 110 ? 5.348 3.332 4.060 1.00 95.19 110 ARG A O 1
ATOM 850 N N . CYS A 1 111 ? 3.672 2.170 3.148 1.00 96.00 111 CYS A N 1
ATOM 851 C CA . CYS A 1 111 ? 4.053 0.868 3.667 1.00 96.00 111 CYS A CA 1
ATOM 852 C C . CYS A 1 111 ? 3.471 -0.208 2.756 1.00 96.00 111 CYS A C 1
ATOM 854 O O . CYS A 1 111 ? 2.350 -0.057 2.290 1.00 96.00 111 CYS A O 1
ATOM 856 N N . LEU A 1 112 ? 4.144 -1.344 2.583 1.00 95.56 112 LEU A N 1
ATOM 857 C CA . LEU A 1 112 ? 3.507 -2.497 1.931 1.00 95.56 112 LEU A CA 1
ATOM 858 C C . LEU A 1 112 ? 2.258 -2.986 2.677 1.00 95.56 112 LEU A C 1
ATOM 860 O O . LEU A 1 112 ? 1.331 -3.505 2.067 1.00 95.56 112 LEU A O 1
ATOM 864 N N . GLY A 1 113 ? 2.179 -2.738 3.984 1.00 95.56 113 GLY A N 1
ATOM 865 C CA . GLY A 1 113 ? 0.981 -3.008 4.766 1.00 95.56 113 GLY A CA 1
ATOM 866 C C . GLY A 1 113 ? -0.238 -2.165 4.365 1.00 95.56 113 GLY A C 1
ATOM 867 O O . GLY A 1 113 ? -1.339 -2.504 4.784 1.00 95.56 113 GLY A O 1
ATOM 868 N N . SER A 1 114 ? -0.110 -1.103 3.560 1.00 95.69 114 SER A N 1
ATOM 869 C CA . SER A 1 114 ? -1.273 -0.400 2.987 1.00 95.69 114 SER A CA 1
ATOM 870 C C . SER A 1 114 ? -1.814 -1.054 1.713 1.00 95.69 114 SER A C 1
ATOM 872 O O . SER A 1 114 ? -2.908 -0.710 1.269 1.00 95.69 114 SER A O 1
ATOM 874 N N . VAL A 1 115 ? -1.088 -2.026 1.158 1.00 94.75 115 VAL A N 1
ATOM 875 C CA . VAL A 1 115 ? -1.448 -2.749 -0.062 1.00 94.75 115 VAL A CA 1
ATOM 876 C C . VAL A 1 115 ? -2.260 -3.997 0.291 1.00 94.75 115 VAL A C 1
ATOM 878 O O . VAL A 1 115 ? -2.046 -4.660 1.313 1.00 94.75 115 VAL A O 1
ATOM 881 N N . ASN A 1 116 ? -3.227 -4.319 -0.562 1.00 92.81 116 ASN A N 1
ATOM 882 C CA . ASN A 1 116 ? -4.009 -5.547 -0.493 1.00 92.81 116 ASN A CA 1
ATOM 883 C C . ASN A 1 116 ? -4.243 -6.116 -1.898 1.00 92.81 116 ASN A C 1
ATOM 885 O O . ASN A 1 116 ? -3.832 -5.521 -2.893 1.00 92.81 116 ASN A O 1
ATOM 889 N N . ALA A 1 117 ? -4.896 -7.277 -1.970 1.00 92.19 117 ALA A N 1
ATOM 890 C CA . ALA A 1 117 ? -5.123 -7.987 -3.227 1.00 92.19 117 ALA A CA 1
ATOM 891 C C . ALA A 1 117 ? -5.891 -7.153 -4.267 1.00 92.19 117 ALA A C 1
ATOM 893 O O . ALA A 1 117 ? -5.661 -7.315 -5.458 1.00 92.19 117 ALA A O 1
ATOM 894 N N . VAL A 1 118 ? -6.755 -6.227 -3.833 1.00 92.12 118 VAL A N 1
ATOM 895 C CA . VAL A 1 118 ? -7.529 -5.367 -4.742 1.00 92.12 118 VAL A CA 1
ATOM 896 C C . VAL A 1 118 ? -6.610 -4.415 -5.504 1.00 92.12 118 VAL A C 1
ATOM 898 O O . VAL A 1 118 ? -6.736 -4.293 -6.711 1.00 92.12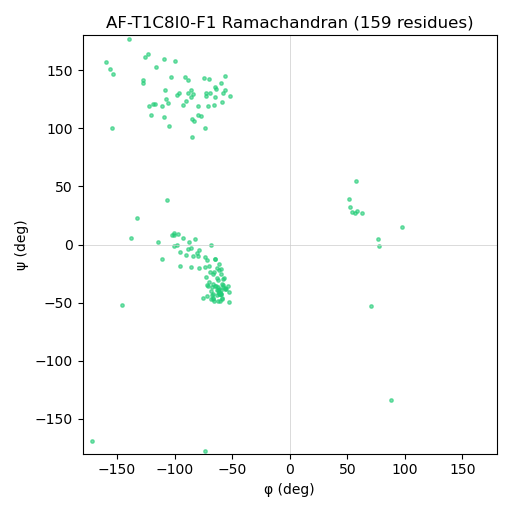 118 VAL A O 1
ATOM 901 N N . VAL A 1 119 ? -5.626 -3.811 -4.830 1.00 91.69 119 VAL A N 1
ATOM 902 C CA . VAL A 1 119 ? -4.643 -2.921 -5.478 1.00 91.69 119 VAL A CA 1
ATOM 903 C C . VAL A 1 119 ? -3.803 -3.672 -6.520 1.00 91.69 119 VAL A C 1
ATOM 905 O O . VAL A 1 119 ? -3.468 -3.117 -7.562 1.00 91.69 119 VAL A O 1
ATOM 908 N N . VAL A 1 120 ? -3.470 -4.939 -6.254 1.00 92.38 120 VAL A N 1
ATOM 909 C CA . VAL A 1 120 ? -2.735 -5.799 -7.198 1.00 92.38 120 VAL A CA 1
ATOM 910 C C . VAL A 1 120 ? -3.625 -6.195 -8.378 1.00 92.38 120 VAL A C 1
ATOM 912 O O . VAL A 1 120 ? -3.197 -6.107 -9.526 1.00 92.38 120 VAL A O 1
ATOM 915 N N . ALA A 1 121 ? -4.876 -6.578 -8.115 1.00 92.12 121 ALA A N 1
ATOM 916 C CA . ALA A 1 121 ? -5.846 -6.906 -9.154 1.00 92.12 121 ALA A CA 1
ATOM 917 C C . ALA A 1 121 ? -6.136 -5.703 -10.066 1.00 92.12 121 ALA A C 1
ATOM 919 O O . ALA A 1 121 ? -6.187 -5.864 -11.283 1.00 92.12 121 ALA A O 1
ATOM 920 N N . ASP A 1 122 ? -6.261 -4.503 -9.494 1.00 91.50 122 ASP A N 1
ATOM 921 C CA . ASP A 1 122 ? -6.420 -3.252 -10.237 1.00 91.50 122 ASP A CA 1
ATOM 922 C C . ASP A 1 122 ? -5.232 -3.001 -11.172 1.00 91.50 122 ASP A C 1
ATOM 924 O O . ASP A 1 122 ? -5.432 -2.548 -12.296 1.00 91.50 122 ASP A O 1
ATOM 928 N N . ALA A 1 123 ? -4.003 -3.303 -10.743 1.00 91.94 123 ALA A N 1
ATOM 929 C CA . ALA A 1 123 ? -2.822 -3.181 -11.592 1.00 91.94 123 ALA A CA 1
ATOM 930 C C . ALA A 1 123 ? -2.868 -4.176 -12.765 1.00 91.94 123 ALA A C 1
ATOM 932 O O . ALA A 1 123 ? -2.725 -3.776 -13.919 1.00 91.94 123 ALA A O 1
ATOM 933 N N . VAL A 1 124 ? -3.152 -5.453 -12.510 1.00 90.88 124 VAL A N 1
ATOM 934 C CA . VAL A 1 124 ? -3.251 -6.460 -13.584 1.00 90.88 124 VAL A CA 1
ATOM 935 C C . VAL A 1 124 ? -4.348 -6.094 -14.591 1.00 90.88 124 VAL A C 1
ATOM 937 O O . VAL A 1 124 ? -4.122 -6.134 -15.798 1.00 90.88 124 VAL A O 1
ATOM 940 N N . GLN A 1 125 ? -5.513 -5.631 -14.124 1.00 90.56 125 GLN A N 1
ATOM 941 C CA . GLN A 1 125 ? -6.603 -5.173 -14.999 1.00 90.56 125 GLN A CA 1
ATOM 942 C C . GLN A 1 125 ? -6.221 -3.980 -15.888 1.00 90.56 125 GLN A C 1
ATOM 944 O O . GLN A 1 125 ? -6.858 -3.752 -16.915 1.00 90.56 125 GLN A O 1
ATOM 949 N N . ARG A 1 126 ? -5.194 -3.212 -15.510 1.00 86.88 126 ARG A N 1
ATOM 950 C CA . ARG A 1 126 ? -4.688 -2.071 -16.286 1.00 86.88 126 ARG A CA 1
ATOM 951 C C . ARG A 1 126 ? -3.662 -2.465 -17.346 1.00 86.88 126 ARG A C 1
ATOM 953 O O . ARG A 1 126 ? -3.240 -1.592 -18.095 1.00 86.88 126 ARG A O 1
ATOM 960 N N . GLY A 1 127 ? -3.283 -3.740 -17.422 1.00 87.88 127 GLY A N 1
ATOM 961 C CA . GLY A 1 127 ? -2.332 -4.243 -18.410 1.00 87.88 127 GLY A CA 1
ATOM 962 C C . GLY A 1 127 ? -0.899 -4.374 -17.900 1.00 87.88 127 GLY A C 1
ATOM 963 O O . GLY A 1 127 ? 0.005 -4.509 -18.712 1.00 87.88 127 GLY A O 1
ATOM 964 N N . TYR A 1 128 ? -0.663 -4.341 -16.586 1.00 90.94 128 TYR A N 1
ATOM 965 C CA . TYR A 1 128 ? 0.622 -4.800 -16.057 1.00 90.94 128 TYR A CA 1
ATOM 966 C C . TYR A 1 128 ? 0.705 -6.328 -16.146 1.00 90.94 128 TYR A C 1
ATOM 968 O O . TYR A 1 128 ? -0.194 -7.025 -15.675 1.00 90.94 128 TYR A O 1
ATOM 976 N N . ASP A 1 129 ? 1.808 -6.843 -16.688 1.00 90.81 129 ASP A N 1
ATOM 977 C CA . ASP A 1 129 ? 2.070 -8.284 -16.802 1.00 90.81 129 ASP A CA 1
ATOM 978 C C . ASP A 1 129 ? 2.561 -8.876 -15.471 1.00 90.81 129 ASP A C 1
ATOM 980 O O . ASP A 1 129 ? 2.465 -10.079 -15.230 1.00 90.81 129 ASP A O 1
ATOM 984 N N . GLY A 1 130 ? 3.070 -8.023 -14.575 1.00 90.88 130 GLY A N 1
ATOM 985 C CA . GLY A 1 130 ? 3.495 -8.417 -13.239 1.00 90.88 130 GLY A CA 1
ATOM 986 C C . GLY A 1 130 ? 3.495 -7.263 -12.243 1.00 90.88 130 GLY A C 1
ATOM 987 O O . GLY A 1 130 ? 3.713 -6.102 -12.594 1.00 90.88 130 GLY A O 1
ATOM 988 N N . VAL A 1 131 ? 3.282 -7.602 -10.969 1.00 93.88 131 VAL A N 1
ATOM 989 C CA . VAL A 1 131 ? 3.371 -6.661 -9.848 1.00 93.88 131 VAL A CA 1
ATOM 990 C C . VAL A 1 131 ? 4.399 -7.169 -8.846 1.00 93.88 131 VAL A C 1
ATOM 992 O O . VAL A 1 131 ? 4.252 -8.242 -8.265 1.00 93.88 131 VAL A O 1
ATOM 995 N N . VAL A 1 132 ? 5.439 -6.378 -8.621 1.00 94.31 132 VAL A N 1
ATOM 996 C CA . VAL A 1 132 ? 6.466 -6.615 -7.611 1.00 94.31 132 VAL A CA 1
ATOM 997 C C . VAL A 1 132 ? 6.134 -5.795 -6.373 1.00 94.31 132 VAL A C 1
ATOM 999 O O . VAL A 1 132 ? 5.919 -4.586 -6.438 1.00 94.31 132 VAL A O 1
ATOM 1002 N N . LEU A 1 133 ? 6.127 -6.455 -5.220 1.00 94.56 133 LEU A N 1
ATOM 1003 C CA . LEU A 1 133 ? 5.911 -5.828 -3.922 1.00 94.56 133 LEU A CA 1
ATOM 1004 C C . LEU A 1 133 ? 7.255 -5.743 -3.202 1.00 94.56 133 LEU A C 1
ATOM 1006 O O . LEU A 1 133 ? 7.755 -6.745 -2.693 1.00 94.56 133 LEU A O 1
ATOM 1010 N N . LEU A 1 134 ? 7.859 -4.556 -3.198 1.00 95.25 134 LEU A N 1
ATOM 1011 C CA . LEU A 1 134 ? 9.210 -4.336 -2.686 1.00 95.25 134 LEU A CA 1
ATOM 1012 C C . LEU A 1 134 ? 9.158 -3.582 -1.355 1.00 95.25 134 LEU A C 1
ATOM 1014 O O . LEU A 1 134 ? 8.564 -2.508 -1.255 1.00 95.25 134 LEU A O 1
ATOM 1018 N N . GLY A 1 135 ? 9.765 -4.125 -0.301 1.00 94.88 135 GLY A N 1
ATOM 1019 C CA . GLY A 1 135 ? 9.718 -3.501 1.020 1.00 94.88 135 GLY A CA 1
ATOM 1020 C C . GLY A 1 135 ? 10.626 -4.156 2.041 1.00 94.88 135 GLY A C 1
ATOM 1021 O O . GLY A 1 135 ? 11.462 -4.985 1.697 1.00 94.88 135 GLY A O 1
ATOM 1022 N N . CYS A 1 136 ? 10.436 -3.757 3.300 1.00 93.62 136 CYS A N 1
ATOM 1023 C CA . CYS A 1 136 ? 11.277 -4.178 4.413 1.00 93.62 136 CYS A CA 1
ATOM 1024 C C . CYS A 1 136 ? 11.325 -5.701 4.538 1.00 93.62 136 CYS A C 1
ATOM 1026 O O . CYS A 1 136 ? 10.295 -6.368 4.373 1.00 93.62 136 CYS A O 1
ATOM 1028 N N . ARG A 1 137 ? 12.488 -6.221 4.943 1.00 89.81 137 ARG A N 1
ATOM 1029 C CA . ARG A 1 137 ? 12.698 -7.648 5.203 1.00 89.81 137 ARG A CA 1
ATOM 1030 C C . ARG A 1 137 ? 11.640 -8.212 6.159 1.00 89.81 137 ARG A C 1
ATOM 1032 O O . ARG A 1 137 ? 11.436 -7.691 7.259 1.00 89.81 137 ARG A O 1
ATOM 1039 N N . SER A 1 138 ? 11.010 -9.306 5.733 1.00 86.69 138 SER A N 1
ATOM 1040 C CA . SER A 1 138 ? 10.117 -10.156 6.526 1.00 86.69 138 SER A CA 1
ATOM 1041 C C . SER A 1 138 ? 10.773 -11.508 6.838 1.00 86.69 138 SER A C 1
ATOM 1043 O O . SER A 1 138 ? 11.663 -11.931 6.103 1.00 86.69 138 SER A O 1
ATOM 1045 N N . GLY A 1 139 ? 10.300 -12.216 7.869 1.00 84.06 139 GLY A N 1
ATOM 1046 C CA . GLY A 1 139 ? 10.842 -13.520 8.275 1.00 84.06 139 GLY A CA 1
ATOM 1047 C C . GLY A 1 139 ? 12.006 -13.393 9.261 1.00 84.06 139 GLY A C 1
ATOM 1048 O O . GLY A 1 139 ? 11.916 -12.638 10.229 1.00 84.06 139 GLY A O 1
ATOM 1049 N N . GLU A 1 140 ? 13.097 -14.127 9.030 1.00 80.56 140 GLU A N 1
ATOM 1050 C CA . GLU A 1 140 ? 14.289 -14.054 9.882 1.00 80.56 140 GLU A CA 1
ATOM 1051 C C . GLU A 1 140 ? 14.933 -12.661 9.816 1.00 80.56 140 GLU A C 1
ATOM 1053 O O . GLU A 1 140 ? 15.132 -12.098 8.738 1.00 80.56 140 GLU A O 1
ATOM 1058 N N . ASN A 1 141 ? 15.288 -12.104 10.979 1.00 83.19 141 ASN A N 1
ATOM 1059 C CA . ASN A 1 141 ? 15.785 -10.728 11.113 1.00 83.19 141 ASN A CA 1
ATOM 1060 C C . ASN A 1 141 ? 14.796 -9.689 10.562 1.00 83.19 141 ASN A C 1
ATOM 1062 O O . ASN A 1 141 ? 15.132 -8.878 9.698 1.00 83.19 141 ASN A O 1
ATOM 1066 N N . TYR A 1 142 ? 13.565 -9.748 11.062 1.00 88.31 142 TYR A N 1
ATOM 1067 C CA . TYR A 1 142 ? 12.467 -8.868 10.688 1.00 88.31 142 TYR A CA 1
ATOM 1068 C C . TYR A 1 142 ? 12.782 -7.375 10.919 1.00 88.31 142 TYR A C 1
ATOM 1070 O O . TYR A 1 142 ? 13.213 -6.986 12.004 1.00 88.31 142 TYR A O 1
ATOM 1078 N N . GLN A 1 143 ? 12.544 -6.5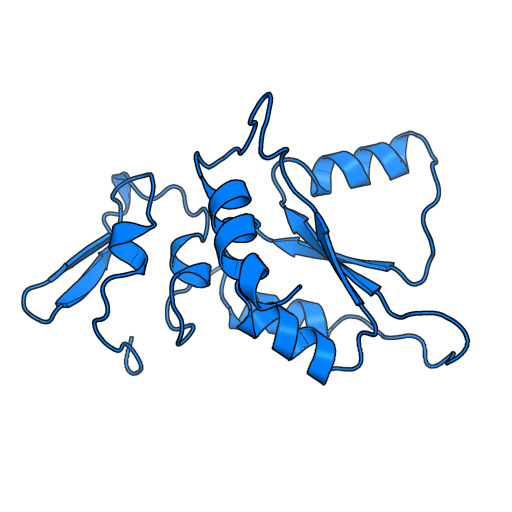33 9.904 1.00 90.38 143 GLN A N 1
ATOM 1079 C CA . GLN A 1 143 ? 12.954 -5.115 9.890 1.00 90.38 143 GLN A CA 1
ATOM 1080 C C . GLN A 1 143 ? 11.844 -4.152 9.441 1.00 90.38 143 GLN A C 1
ATOM 1082 O O . GLN A 1 143 ? 12.115 -3.052 8.961 1.00 90.38 143 GLN A O 1
ATOM 1087 N N . CYS A 1 144 ? 10.570 -4.531 9.555 1.00 94.00 144 CYS A N 1
ATOM 1088 C CA . CYS A 1 144 ? 9.505 -3.620 9.141 1.00 94.00 144 CYS A CA 1
ATOM 1089 C C . CYS A 1 144 ? 9.457 -2.363 10.015 1.00 94.00 144 CYS A C 1
ATOM 1091 O O . CYS A 1 144 ? 9.285 -2.440 11.232 1.00 94.00 144 CYS A O 1
ATOM 1093 N N . HIS A 1 145 ? 9.498 -1.200 9.365 1.00 94.69 145 HIS A N 1
ATOM 1094 C CA . HIS A 1 145 ? 9.449 0.100 10.032 1.00 94.69 145 HIS A CA 1
ATOM 1095 C C . HIS A 1 145 ? 8.178 0.303 10.880 1.00 94.69 145 HIS A C 1
ATOM 1097 O O . HIS A 1 145 ? 8.219 0.922 11.939 1.00 94.69 145 HIS A O 1
ATOM 1103 N N . PHE A 1 146 ? 7.038 -0.247 10.442 1.00 95.38 146 PHE A N 1
ATOM 1104 C CA . PHE A 1 146 ? 5.744 -0.104 11.121 1.00 95.38 146 PHE A CA 1
ATOM 1105 C C . PHE A 1 146 ? 5.289 -1.380 11.837 1.00 95.38 146 PHE A C 1
ATOM 1107 O O . PHE A 1 146 ? 4.099 -1.693 11.836 1.00 95.38 146 PHE A O 1
ATOM 1114 N N . ILE A 1 147 ? 6.222 -2.106 12.457 1.00 94.12 147 ILE A N 1
ATOM 1115 C CA . ILE A 1 147 ? 5.982 -3.276 13.323 1.00 94.12 147 ILE A CA 1
ATOM 1116 C C . ILE A 1 147 ? 5.497 -4.525 12.574 1.00 94.12 147 ILE A C 1
ATOM 1118 O O . ILE A 1 147 ? 6.117 -5.564 12.708 1.00 94.12 147 ILE A O 1
ATOM 1122 N N . GLN A 1 148 ? 4.443 -4.473 11.759 1.00 94.00 148 GLN A N 1
ATOM 1123 C CA . GLN A 1 148 ? 3.845 -5.686 11.158 1.00 94.00 148 GLN A CA 1
ATOM 1124 C C . GLN A 1 148 ? 3.447 -5.554 9.680 1.00 94.00 148 GLN A C 1
ATOM 1126 O O . GLN A 1 148 ? 2.841 -6.453 9.109 1.00 94.00 148 GLN A O 1
ATOM 1131 N N . GLY A 1 149 ? 3.770 -4.435 9.024 1.00 94.38 149 GLY A N 1
ATOM 1132 C CA . GLY A 1 149 ? 3.307 -4.164 7.657 1.00 94.38 149 GLY A CA 1
ATOM 1133 C C . GLY A 1 149 ? 3.773 -5.186 6.610 1.00 94.38 149 GLY A C 1
ATOM 1134 O O . GLY A 1 149 ? 2.970 -5.604 5.779 1.00 94.38 149 GLY A O 1
ATOM 1135 N N . SER A 1 150 ? 5.042 -5.607 6.656 1.00 92.94 150 SER A N 1
ATOM 1136 C CA . SER A 1 150 ? 5.583 -6.597 5.708 1.00 92.94 150 SER A CA 1
ATOM 1137 C C . SER A 1 150 ? 5.037 -8.005 5.970 1.00 92.94 150 SER A C 1
ATOM 1139 O O . SER A 1 150 ? 4.788 -8.748 5.027 1.00 92.94 150 SER A O 1
ATOM 1141 N N . GLU A 1 151 ? 4.800 -8.365 7.234 1.00 92.56 151 GLU A N 1
ATOM 1142 C CA . GLU A 1 151 ? 4.183 -9.646 7.598 1.00 92.56 151 GLU A CA 1
ATOM 1143 C C . GLU A 1 151 ? 2.715 -9.714 7.156 1.00 92.56 151 GLU A C 1
ATOM 1145 O O . GLU A 1 151 ? 2.313 -10.661 6.480 1.00 92.56 151 GLU A O 1
ATOM 1150 N N . LEU A 1 152 ? 1.936 -8.663 7.437 1.00 93.75 152 LEU A N 1
ATOM 1151 C CA . LEU A 1 152 ? 0.547 -8.550 6.984 1.00 93.75 152 LEU A CA 1
ATOM 1152 C C . LEU A 1 152 ? 0.429 -8.635 5.464 1.00 93.75 152 LEU A C 1
ATOM 1154 O O . LEU A 1 152 ? -0.531 -9.218 4.959 1.00 93.75 152 LEU A O 1
ATOM 1158 N N . LEU A 1 153 ? 1.388 -8.070 4.724 1.00 92.00 153 LEU A N 1
ATOM 1159 C CA . LEU A 1 153 ? 1.407 -8.238 3.278 1.00 92.00 153 LEU A CA 1
ATOM 1160 C C . LEU A 1 153 ? 1.544 -9.716 2.900 1.00 92.00 153 LEU A C 1
ATOM 1162 O O . LEU A 1 153 ? 0.769 -10.185 2.070 1.00 92.00 153 LEU A O 1
ATOM 1166 N N . GLY A 1 154 ? 2.491 -10.438 3.506 1.00 89.75 154 GLY A N 1
ATOM 1167 C CA . GLY A 1 154 ? 2.683 -11.868 3.263 1.00 89.75 154 GLY A CA 1
ATOM 1168 C C . GLY A 1 154 ? 1.383 -12.653 3.440 1.00 89.75 154 GLY A C 1
ATOM 1169 O O . GLY A 1 154 ? 0.969 -13.354 2.523 1.00 89.75 154 GLY A O 1
ATOM 1170 N N . VAL A 1 155 ? 0.682 -12.427 4.555 1.00 90.38 155 VAL A N 1
ATOM 1171 C CA . VAL A 1 155 ? -0.616 -13.061 4.847 1.00 90.38 155 VAL A CA 1
ATOM 1172 C C . VAL A 1 155 ? -1.680 -12.710 3.801 1.00 90.38 155 VAL A C 1
ATOM 1174 O O . VAL A 1 155 ? -2.443 -13.568 3.366 1.00 90.38 155 VAL A O 1
ATOM 1177 N N . ARG A 1 156 ? -1.762 -11.446 3.371 1.00 90.38 156 ARG A N 1
ATOM 1178 C CA . ARG A 1 156 ? -2.768 -11.006 2.386 1.00 90.38 156 ARG A CA 1
ATOM 1179 C C . ARG 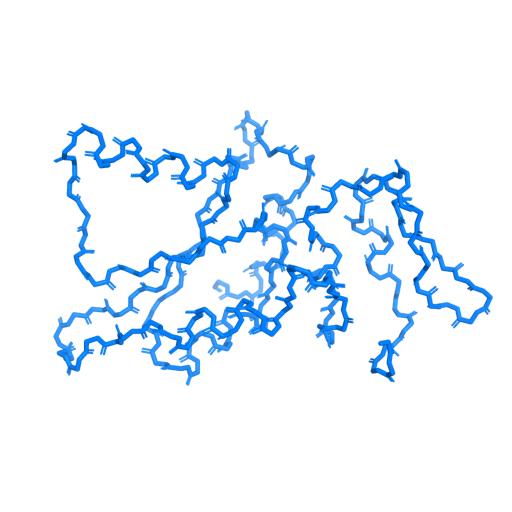A 1 156 ? -2.483 -11.505 0.970 1.00 90.38 156 ARG A C 1
ATOM 1181 O O . ARG A 1 156 ? -3.426 -11.640 0.194 1.00 90.38 156 ARG A O 1
ATOM 1188 N N . MET A 1 157 ? -1.216 -11.729 0.634 1.00 89.56 157 MET A N 1
ATOM 1189 C CA . MET A 1 157 ? -0.780 -12.191 -0.686 1.00 89.56 157 MET A CA 1
ATOM 1190 C C . MET A 1 157 ? -0.720 -13.713 -0.798 1.00 89.56 157 MET A C 1
ATOM 1192 O O . MET A 1 157 ? -0.573 -14.217 -1.904 1.00 89.56 157 MET A O 1
ATOM 1196 N N . ASP A 1 158 ? -0.877 -14.444 0.306 1.00 86.00 158 ASP A N 1
ATOM 1197 C CA . ASP A 1 158 ? -0.848 -15.910 0.310 1.00 86.00 158 ASP A CA 1
ATOM 1198 C C . ASP A 1 158 ? -1.908 -16.518 -0.626 1.00 86.00 158 ASP A C 1
ATOM 1200 O O . ASP A 1 158 ? -1.643 -17.482 -1.330 1.00 86.00 158 ASP A O 1
ATOM 1204 N N . ASN A 1 159 ? -3.077 -15.874 -0.735 1.00 73.50 159 ASN A N 1
ATOM 1205 C CA . ASN A 1 159 ? -4.166 -16.296 -1.629 1.00 73.50 159 ASN A CA 1
ATOM 1206 C C . ASN A 1 159 ? -4.070 -15.732 -3.062 1.00 73.50 159 ASN A C 1
ATOM 1208 O O . ASN A 1 159 ? -4.995 -15.919 -3.849 1.00 73.50 159 ASN A O 1
ATOM 1212 N N . VAL A 1 160 ? -3.022 -14.962 -3.375 1.00 73.31 160 VAL A N 1
ATOM 1213 C CA . VAL A 1 160 ? -2.822 -14.293 -4.680 1.00 73.31 160 VAL A CA 1
ATOM 1214 C C . VAL A 1 160 ? -1.653 -14.917 -5.458 1.00 73.31 160 VAL A C 1
ATOM 1216 O O . VAL A 1 160 ? -1.481 -14.620 -6.636 1.00 73.31 160 VAL A O 1
ATOM 1219 N N . ARG A 1 161 ? -0.845 -15.755 -4.797 1.00 58.44 161 ARG A N 1
ATOM 1220 C CA . ARG A 1 161 ? 0.343 -16.411 -5.356 1.00 58.44 161 ARG A CA 1
ATOM 1221 C C . ARG A 1 161 ? 0.022 -17.654 -6.174 1.00 58.44 161 ARG A C 1
ATOM 1223 O O . ARG A 1 161 ? -0.961 -18.349 -5.842 1.00 58.44 161 ARG A O 1
#

Organism: NCBI:txid410659

Radius of gyration: 16.49 Å; Cα contacts (8 Å, |Δi|>4): 254; chains: 1; bounding box: 48×30×46 Å

Solvent-accessible surface area (backbone atoms only — not comparable to full-atom values): 9331 Å² total; per-residue (Å²): 101,94,77,63,79,56,78,56,44,35,36,76,65,31,88,61,64,23,35,46,66,47,100,82,37,47,78,44,75,43,69,94,46,51,80,79,47,41,35,38,30,22,48,32,90,74,56,61,47,66,48,101,92,55,34,59,68,54,56,56,45,56,64,65,72,53,86,72,80,86,58,85,91,55,73,38,30,39,30,45,21,8,54,84,44,30,41,56,50,51,52,48,33,56,75,71,67,54,85,75,70,87,51,57,43,82,43,80,33,75,27,49,16,31,49,35,61,65,64,54,50,54,43,45,78,72,65,35,75,41,77,46,82,39,48,42,52,57,71,83,81,62,54,36,91,66,78,50,26,41,54,52,30,52,66,55,42,62,85,73,110

Sequence (161 aa):
MQKCTACGRCTQECPFGALELDGQRHPVLETNRCRRCGICMGACPVQVISFPDYSVEMMNAMQKAVDLPEDDDKPRVLVLACENDAYPALDMVGINRLQYPADFRVVPVRCLGSVNAVVVADAVQRGYDGVVLLGCRSGENYQCHFIQGSELLGVRMDNVR

Nearest PDB structures (foldseek):
  5odq-assembly1_D  TM=9.511E-01  e=3.386E-05  Methanothermococcus thermolithotrophicus DSM 2095
  7bkb-assembly1_F  TM=9.391E-01  e=1.160E-04  Methanospirillum hungatei JF-1
  2ng1-assembly1_A  TM=3.891E-01  e=1.544E-01  Thermus aquaticus
  5w7k-assembly2_B  TM=2.902E-01  e=2.136E-01  Penicillium oxalicum
  5w7k-asse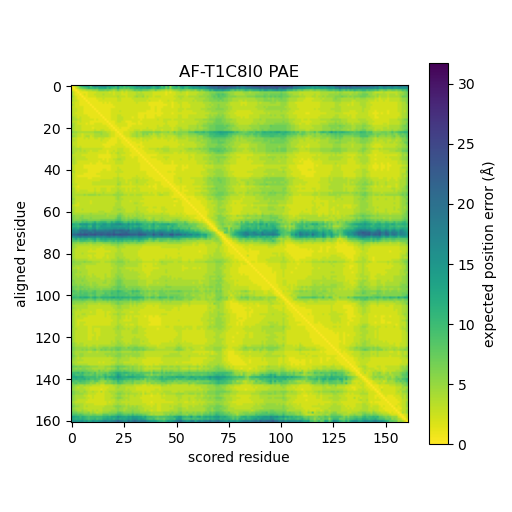mbly1_A  TM=2.885E-01  e=2.431E-01  Penicillium oxalicum

pLDDT: mean 91.05, std 6.8, range [58.44, 97.69]

Mean predicted aligned error: 4.36 Å